Protein AF-A0A815K4W9-F1 (afdb_monomer_lite)

Sequence (53 aa):
SIMHYRSDAFSSNGRPTIKPILAGYENWESYMGRGDKMSAQDIKKLKAYYGCP

InterPro domains:
  IPR001506 Peptidase M12A [PF01400] (1-50)
  IPR001506 Peptidase M12A [PS51864] (1-53)
  IPR024079 Metallopeptidase, catalytic domain superfamily [G3DSA:3.40.390.10] (1-53)

Radius of gyration: 13.76 Å; chains: 1; bounding box: 34×23×35 Å

Structure (mmCIF, N/CA/C/O backbone):
data_AF-A0A815K4W9-F1
#
_entry.id   AF-A0A815K4W9-F1
#
loop_
_atom_site.group_PDB
_atom_site.id
_atom_site.type_symbol
_atom_site.label_atom_id
_atom_site.label_alt_id
_atom_site.label_comp_id
_atom_site.label_asym_id
_atom_site.label_entity_id
_atom_site.label_seq_id
_atom_site.pdbx_PDB_ins_code
_atom_site.Cartn_x
_atom_site.Cartn_y
_atom_site.Cartn_z
_atom_site.occupancy
_atom_site.B_iso_or_equiv
_atom_site.auth_seq_id
_atom_site.auth_comp_id
_atom_site.auth_asym_id
_atom_site.auth_atom_id
_atom_site.pdbx_PDB_model_num
ATOM 1 N N . SER A 1 1 ? -0.474 1.188 1.973 1.00 89.31 1 SER A N 1
ATOM 2 C CA . SER A 1 1 ? -1.830 0.695 1.693 1.00 89.31 1 SER A CA 1
ATOM 3 C C . SER A 1 1 ? -1.706 -0.653 1.016 1.00 89.31 1 SER A C 1
ATOM 5 O O . SER A 1 1 ? -0.812 -0.773 0.184 1.00 89.31 1 SER A O 1
ATOM 7 N N . ILE A 1 2 ? -2.569 -1.615 1.347 1.00 93.94 2 ILE A N 1
ATOM 8 C CA . ILE A 1 2 ? -2.682 -2.901 0.633 1.00 93.94 2 ILE A CA 1
ATOM 9 C C . ILE A 1 2 ? -3.136 -2.713 -0.823 1.00 93.94 2 ILE A C 1
ATOM 11 O O . ILE A 1 2 ? -2.828 -3.519 -1.689 1.00 93.94 2 ILE A O 1
ATOM 15 N N . MET A 1 3 ? -3.813 -1.597 -1.102 1.00 94.75 3 MET A N 1
ATOM 16 C CA . MET A 1 3 ? -4.291 -1.231 -2.436 1.00 94.75 3 MET A CA 1
ATOM 17 C C . MET A 1 3 ? -3.230 -0.516 -3.281 1.00 94.75 3 MET A C 1
ATOM 19 O O . MET A 1 3 ? -3.490 -0.179 -4.432 1.00 94.75 3 MET A O 1
ATOM 23 N N . HIS A 1 4 ? -2.059 -0.203 -2.717 1.00 95.06 4 HIS A N 1
ATOM 24 C CA . HIS A 1 4 ? -1.020 0.493 -3.467 1.00 95.06 4 HIS A CA 1
ATOM 25 C C . HIS A 1 4 ? -0.288 -0.498 -4.372 1.00 95.06 4 HIS A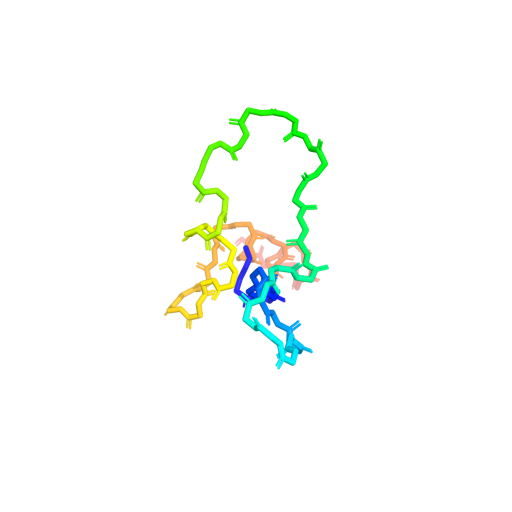 C 1
ATOM 27 O O . HIS A 1 4 ? 0.133 -1.545 -3.898 1.00 95.06 4 HIS A O 1
ATOM 33 N N . TYR A 1 5 ? -0.057 -0.146 -5.636 1.00 95.56 5 TYR A N 1
ATOM 34 C CA . TYR A 1 5 ? 0.771 -0.945 -6.540 1.00 95.56 5 TYR A CA 1
ATOM 35 C C . TYR A 1 5 ? 2.210 -1.114 -6.028 1.00 95.56 5 TYR A C 1
ATOM 37 O O . TYR A 1 5 ? 2.735 -0.254 -5.309 1.00 95.56 5 TYR A O 1
ATOM 45 N N . ARG A 1 6 ? 2.862 -2.210 -6.431 1.00 93.88 6 ARG A N 1
ATOM 46 C CA . ARG A 1 6 ? 4.322 -2.350 -6.328 1.00 93.88 6 ARG A CA 1
ATOM 47 C C . ARG A 1 6 ? 5.019 -1.310 -7.207 1.00 93.88 6 ARG A C 1
ATOM 49 O O . ARG A 1 6 ? 4.425 -0.802 -8.157 1.00 93.88 6 ARG A O 1
ATOM 56 N N . SER A 1 7 ? 6.273 -1.003 -6.890 1.00 94.19 7 SER A N 1
ATOM 57 C CA . SER A 1 7 ? 7.096 -0.045 -7.639 1.00 94.19 7 SER A CA 1
ATOM 58 C C . SER A 1 7 ? 7.231 -0.399 -9.123 1.00 94.19 7 SER A C 1
ATOM 60 O O . SER A 1 7 ? 7.270 0.490 -9.967 1.00 94.19 7 SER A O 1
ATOM 62 N N . ASP A 1 8 ? 7.271 -1.692 -9.430 1.00 94.44 8 ASP A N 1
ATOM 63 C CA . ASP A 1 8 ? 7.477 -2.303 -10.743 1.00 94.44 8 ASP A CA 1
ATOM 64 C C . ASP A 1 8 ? 6.175 -2.768 -11.419 1.00 94.44 8 ASP A C 1
ATOM 66 O O . ASP A 1 8 ? 6.215 -3.489 -12.418 1.00 94.44 8 ASP A O 1
ATOM 70 N N . ALA A 1 9 ? 5.009 -2.369 -10.901 1.00 95.12 9 ALA A N 1
ATOM 71 C CA . ALA A 1 9 ? 3.729 -2.806 -11.447 1.00 95.12 9 ALA A CA 1
ATOM 72 C C . ALA A 1 9 ? 3.603 -2.456 -12.941 1.00 95.12 9 ALA A C 1
ATOM 74 O O . ALA A 1 9 ? 3.824 -1.314 -13.349 1.00 95.12 9 ALA A O 1
ATOM 75 N N . PHE A 1 10 ? 3.230 -3.454 -13.747 1.00 97.06 10 PHE A N 1
ATOM 76 C CA . PHE A 1 10 ? 3.108 -3.362 -15.210 1.00 97.06 10 PHE A CA 1
ATOM 77 C C . PHE A 1 10 ? 4.404 -2.990 -15.952 1.00 97.06 10 PHE A C 1
ATOM 79 O O . PHE A 1 10 ? 4.361 -2.617 -17.124 1.00 97.06 10 PHE A O 1
ATOM 86 N N . SER A 1 11 ? 5.565 -3.100 -15.304 1.00 97.44 11 SER A N 1
ATOM 87 C CA . SER A 1 11 ? 6.853 -2.915 -15.965 1.00 97.44 11 SER A CA 1
ATOM 88 C C . SER A 1 11 ? 7.156 -4.063 -16.929 1.00 97.44 11 SER A C 1
ATOM 90 O O . SER A 1 11 ? 7.017 -5.232 -16.576 1.00 97.44 11 SER A O 1
ATOM 92 N N . SER A 1 12 ? 7.630 -3.742 -18.135 1.00 97.69 12 SER A N 1
ATOM 93 C CA . SER A 1 12 ? 8.102 -4.732 -19.116 1.00 97.69 12 SER A CA 1
ATOM 94 C C . SER A 1 12 ? 9.593 -5.057 -18.988 1.00 97.69 12 SER A C 1
ATOM 96 O O . SER A 1 12 ? 10.077 -5.992 -19.618 1.00 97.69 12 SER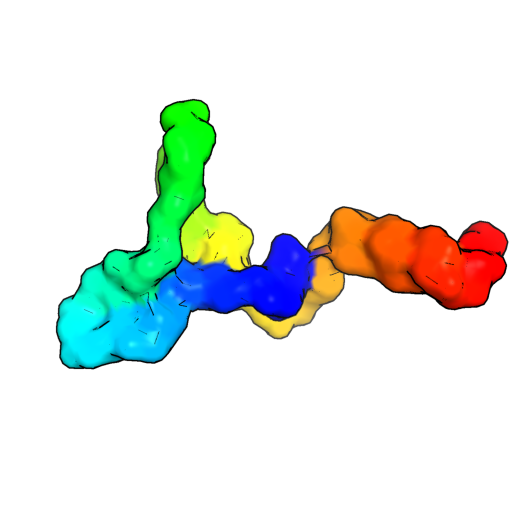 A O 1
ATOM 98 N N . ASN A 1 13 ? 10.336 -4.284 -18.193 1.00 96.94 13 ASN A N 1
ATOM 99 C CA . ASN A 1 13 ? 11.795 -4.372 -18.085 1.00 96.94 13 ASN A CA 1
ATOM 100 C C . ASN A 1 13 ? 12.286 -4.441 -16.630 1.00 96.94 13 ASN A C 1
ATOM 102 O O .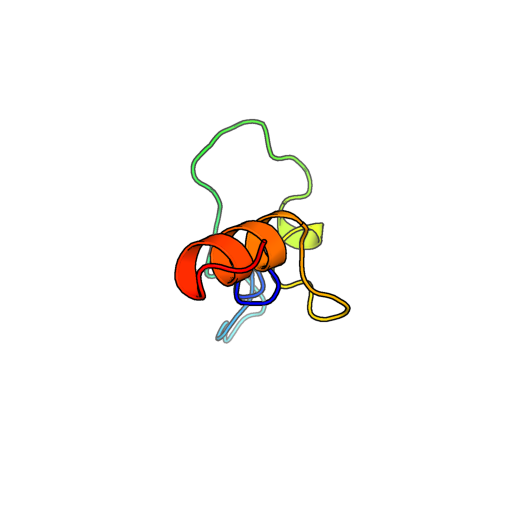 ASN A 1 13 ? 13.465 -4.207 -16.367 1.00 96.94 13 ASN A O 1
ATOM 106 N N . GLY A 1 14 ? 11.379 -4.706 -15.685 1.00 93.75 14 GLY A N 1
ATOM 107 C CA . GLY A 1 14 ? 11.674 -4.785 -14.253 1.00 93.75 14 GLY A CA 1
ATOM 108 C C . GLY A 1 14 ? 12.061 -3.451 -13.610 1.00 93.75 14 GLY A C 1
ATOM 109 O O . GLY A 1 14 ? 12.376 -3.419 -12.424 1.00 93.75 14 GLY A O 1
ATOM 110 N N . ARG A 1 15 ? 12.049 -2.338 -14.357 1.00 94.62 15 ARG A N 1
ATOM 111 C CA . ARG A 1 15 ? 12.315 -1.011 -13.794 1.00 94.62 15 ARG A CA 1
ATOM 112 C C . ARG A 1 15 ? 11.059 -0.454 -13.134 1.00 94.62 15 ARG A C 1
ATOM 114 O O . ARG A 1 15 ? 9.960 -0.715 -13.633 1.00 94.62 15 ARG A O 1
ATOM 121 N N . PRO A 1 16 ? 11.200 0.357 -12.077 1.00 93.94 16 PRO A N 1
ATOM 122 C CA . PRO A 1 16 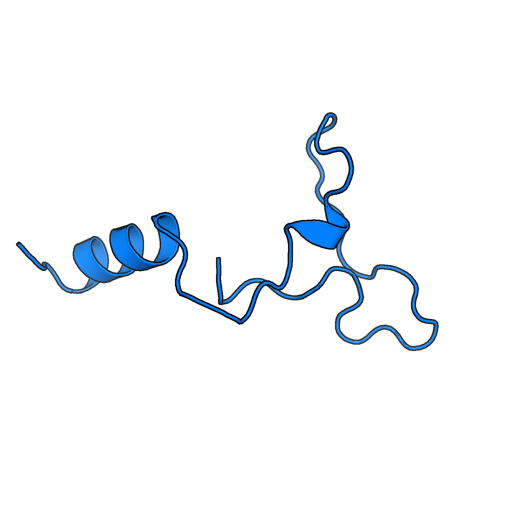? 10.046 0.971 -11.453 1.00 93.94 16 PRO A CA 1
ATOM 123 C C . PRO A 1 16 ? 9.255 1.860 -12.415 1.00 93.94 16 PRO A C 1
ATOM 125 O O . PRO A 1 16 ? 9.821 2.716 -13.097 1.00 93.94 16 PRO A O 1
ATOM 128 N N . THR A 1 17 ? 7.941 1.675 -12.433 1.00 95.12 17 THR A N 1
ATOM 129 C CA . THR A 1 17 ? 6.968 2.515 -13.147 1.00 95.12 17 THR A CA 1
ATOM 130 C C . THR A 1 17 ? 6.371 3.582 -12.232 1.00 95.12 17 THR A C 1
ATOM 132 O O . THR A 1 17 ? 5.874 4.600 -12.708 1.00 95.12 17 THR A O 1
ATOM 135 N N . ILE A 1 18 ? 6.453 3.383 -10.912 1.00 93.94 18 ILE A N 1
ATOM 136 C CA . ILE A 1 18 ? 5.952 4.308 -9.894 1.00 93.94 18 ILE A CA 1
ATOM 137 C C . ILE A 1 18 ? 7.097 4.648 -8.943 1.00 93.94 18 ILE A C 1
ATOM 139 O O . ILE A 1 18 ? 7.713 3.748 -8.381 1.00 93.94 18 ILE A O 1
ATOM 143 N N . LYS A 1 19 ? 7.352 5.943 -8.722 1.00 92.25 19 LYS A N 1
ATOM 144 C CA . LYS A 1 19 ? 8.364 6.447 -7.782 1.00 92.25 19 LYS A CA 1
ATOM 145 C C . LYS A 1 19 ? 7.763 7.545 -6.892 1.00 92.25 19 LYS A C 1
ATOM 147 O O . LYS A 1 19 ? 7.087 8.429 -7.421 1.00 92.25 19 LYS A O 1
ATOM 152 N N . PRO A 1 20 ? 7.980 7.523 -5.565 1.00 90.44 20 PRO A N 1
ATOM 153 C CA . PRO A 1 20 ? 7.506 8.586 -4.684 1.00 90.44 20 PRO A CA 1
ATOM 154 C C . PRO A 1 20 ? 8.226 9.912 -4.967 1.00 90.44 20 PRO A C 1
ATOM 156 O O . PRO A 1 20 ? 9.416 9.935 -5.276 1.00 90.44 20 PRO A O 1
ATOM 159 N N . ILE A 1 21 ? 7.488 11.019 -4.847 1.00 90.38 21 ILE A N 1
ATOM 160 C CA . ILE A 1 21 ? 7.984 12.376 -5.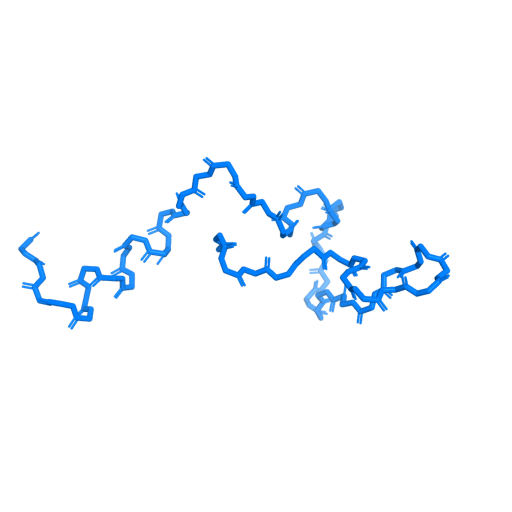137 1.00 90.38 21 ILE A CA 1
ATOM 161 C C . ILE A 1 21 ? 8.791 12.945 -3.960 1.00 90.38 21 ILE A C 1
ATOM 163 O O . ILE A 1 21 ? 9.780 13.643 -4.165 1.00 90.38 21 ILE A O 1
ATOM 167 N N . LEU A 1 22 ? 8.367 12.663 -2.724 1.00 84.06 22 LEU A N 1
ATOM 168 C CA . LEU A 1 22 ? 9.013 13.182 -1.519 1.00 84.06 22 LEU A CA 1
ATOM 169 C C . LEU A 1 22 ? 10.416 12.586 -1.355 1.00 84.06 22 LEU A C 1
ATOM 171 O O . LEU A 1 22 ? 10.580 11.369 -1.242 1.00 84.06 22 LEU A O 1
ATOM 175 N N . ALA A 1 23 ? 11.414 13.469 -1.308 1.00 70.81 23 ALA A N 1
ATOM 176 C CA . ALA A 1 23 ? 12.783 13.115 -0.967 1.00 70.81 23 ALA A CA 1
ATOM 177 C C . ALA A 1 23 ? 12.858 12.532 0.459 1.00 70.81 23 ALA A C 1
ATOM 179 O O . ALA A 1 23 ? 12.092 12.924 1.339 1.00 70.81 23 ALA A O 1
ATOM 180 N N . GLY A 1 24 ? 13.780 11.591 0.683 1.00 70.69 24 GLY A N 1
ATOM 181 C CA . GLY A 1 24 ? 14.026 10.979 1.998 1.00 70.69 24 GLY A CA 1
ATOM 182 C C . GLY A 1 24 ? 13.326 9.640 2.252 1.00 70.69 24 GLY A C 1
ATOM 183 O O . GLY A 1 24 ? 13.556 9.021 3.285 1.00 70.69 24 GLY A O 1
ATOM 184 N N . TYR A 1 25 ? 12.517 9.143 1.313 1.00 73.69 25 TYR A N 1
ATOM 185 C CA . TYR A 1 25 ? 12.034 7.760 1.352 1.00 73.69 25 TYR A CA 1
ATOM 186 C C . TYR A 1 25 ? 13.099 6.815 0.785 1.00 73.69 25 TYR A C 1
ATOM 188 O O . TYR A 1 25 ? 13.001 6.357 -0.349 1.00 73.69 25 TYR A O 1
ATOM 196 N N . GLU A 1 26 ? 14.150 6.539 1.551 1.00 81.12 26 GLU A N 1
ATOM 197 C CA . GLU A 1 26 ? 15.112 5.490 1.200 1.00 81.12 26 GLU A CA 1
ATOM 198 C C . GLU A 1 26 ? 14.426 4.112 1.235 1.00 81.12 26 GLU A C 1
ATOM 200 O O . GLU A 1 26 ? 13.530 3.865 2.045 1.00 81.12 26 GLU A O 1
ATOM 205 N N . ASN A 1 27 ? 14.806 3.206 0.327 1.00 83.50 27 ASN A N 1
ATOM 206 C CA . ASN A 1 27 ? 14.241 1.850 0.217 1.00 83.50 27 ASN A CA 1
ATOM 207 C C . ASN A 1 27 ? 12.720 1.784 -0.036 1.00 83.50 27 ASN A C 1
ATOM 209 O O . ASN A 1 27 ? 12.079 0.782 0.285 1.00 83.50 27 ASN A O 1
ATOM 213 N N . TRP A 1 28 ? 12.130 2.823 -0.637 1.00 87.62 28 TRP A N 1
ATOM 214 C CA . TRP A 1 28 ? 10.698 2.915 -0.964 1.00 87.62 28 TRP A CA 1
ATOM 215 C C . TRP A 1 28 ? 10.132 1.700 -1.716 1.00 87.62 28 TRP A C 1
ATOM 217 O O . TRP A 1 28 ? 8.983 1.322 -1.488 1.00 87.62 28 TRP A O 1
ATOM 227 N N . GLU A 1 29 ? 10.948 1.049 -2.545 1.00 86.31 29 GLU A N 1
ATOM 228 C CA . GLU A 1 29 ? 10.599 -0.177 -3.272 1.00 86.31 29 GLU A CA 1
ATOM 229 C C . GLU A 1 29 ? 10.135 -1.302 -2.331 1.00 86.31 29 GLU A C 1
ATOM 231 O O . GLU A 1 29 ? 9.212 -2.041 -2.663 1.00 86.31 29 GLU A O 1
ATOM 236 N N . SER A 1 30 ? 10.704 -1.385 -1.122 1.00 82.25 30 SER A N 1
ATOM 237 C CA . SER A 1 30 ? 10.338 -2.382 -0.103 1.00 82.25 30 SER A CA 1
ATOM 238 C C . SER A 1 30 ? 9.046 -2.054 0.663 1.00 82.25 30 SER A C 1
ATOM 240 O O . SER A 1 30 ? 8.443 -2.933 1.282 1.00 82.25 30 SER A O 1
ATOM 242 N N . TYR A 1 31 ? 8.591 -0.797 0.622 1.00 84.62 31 TYR A N 1
ATOM 243 C CA . TYR A 1 31 ? 7.429 -0.325 1.383 1.00 84.62 31 TYR A CA 1
ATOM 244 C C . TYR A 1 31 ? 6.137 -0.267 0.554 1.00 84.62 31 TYR A C 1
ATOM 246 O O . TYR A 1 31 ? 5.037 -0.274 1.124 1.00 84.62 31 TYR A O 1
ATOM 254 N N . MET A 1 32 ? 6.257 -0.205 -0.773 1.00 89.94 32 MET A N 1
ATOM 255 C CA . MET A 1 32 ? 5.144 -0.125 -1.724 1.00 89.94 32 MET A CA 1
ATOM 256 C C . MET A 1 32 ? 4.697 -1.519 -2.179 1.00 89.94 32 MET A C 1
ATOM 258 O O . MET A 1 32 ? 5.501 -2.438 -2.281 1.00 89.94 32 MET A O 1
ATOM 262 N N . GLY A 1 33 ? 3.402 -1.696 -2.461 1.00 89.94 33 GLY A N 1
ATOM 263 C CA . GLY A 1 33 ? 2.902 -2.973 -2.981 1.00 89.94 33 GLY A CA 1
ATOM 264 C C . GLY A 1 33 ? 2.869 -4.134 -1.990 1.00 89.94 33 GLY A C 1
ATOM 265 O O . GLY A 1 33 ? 2.891 -5.290 -2.412 1.00 89.94 33 GLY A O 1
ATOM 266 N N . ARG A 1 34 ? 2.829 -3.853 -0.681 1.00 85.06 34 ARG A N 1
ATOM 267 C CA . ARG A 1 34 ? 2.644 -4.887 0.348 1.00 85.06 34 ARG A CA 1
ATOM 268 C C . ARG A 1 34 ? 1.230 -5.468 0.268 1.00 85.06 34 ARG A C 1
ATOM 270 O O . ARG A 1 34 ? 0.266 -4.720 0.398 1.00 85.06 34 ARG A O 1
ATOM 277 N N . GLY A 1 35 ? 1.133 -6.783 0.069 1.00 86.19 35 GLY A N 1
ATOM 278 C CA . GLY A 1 35 ? -0.124 -7.528 -0.095 1.00 86.19 35 GLY A CA 1
ATOM 279 C C . GLY A 1 35 ? -0.436 -8.522 1.030 1.00 86.19 35 GLY A C 1
ATOM 280 O O . GLY A 1 35 ? -1.319 -9.352 0.868 1.00 86.19 35 GLY A O 1
ATOM 281 N N . ASP A 1 36 ? 0.300 -8.482 2.144 1.00 91.00 36 ASP A N 1
ATOM 282 C CA . ASP A 1 36 ? 0.195 -9.443 3.253 1.00 91.00 36 ASP A CA 1
ATOM 283 C C . ASP A 1 36 ? -0.927 -9.104 4.244 1.00 91.00 36 ASP A C 1
ATOM 285 O O . ASP A 1 36 ? -1.577 -9.995 4.788 1.00 91.00 36 ASP A O 1
ATOM 289 N N . LYS A 1 37 ? -1.155 -7.812 4.501 1.00 93.56 37 LYS A N 1
ATOM 290 C CA . LYS A 1 37 ? -2.170 -7.327 5.445 1.00 93.56 37 LYS A CA 1
ATOM 291 C C . LYS A 1 37 ? -2.598 -5.898 5.151 1.00 93.56 37 LYS A C 1
ATOM 293 O O . LYS A 1 37 ? -1.857 -5.108 4.563 1.00 93.56 37 LYS A O 1
ATOM 298 N N . MET A 1 38 ? -3.789 -5.540 5.628 1.00 94.62 38 MET A N 1
ATOM 299 C CA . MET A 1 38 ? -4.258 -4.155 5.597 1.00 94.62 38 MET A CA 1
ATOM 300 C C . MET A 1 38 ? -3.335 -3.263 6.430 1.00 94.62 38 MET A C 1
ATOM 302 O O . MET A 1 38 ? -2.951 -3.609 7.549 1.00 94.62 38 MET A O 1
ATOM 306 N N . SER A 1 39 ? -2.988 -2.088 5.902 1.00 93.81 39 SER A N 1
ATOM 307 C CA . SER A 1 39 ? -2.258 -1.096 6.693 1.00 93.81 39 SER A CA 1
ATOM 308 C C . SER A 1 39 ? -3.188 -0.401 7.688 1.00 93.81 39 SER A C 1
ATOM 310 O O . SER A 1 39 ? -4.398 -0.320 7.470 1.00 93.81 39 SER A O 1
ATOM 312 N N . ALA A 1 40 ? -2.626 0.167 8.759 1.00 94.94 40 ALA A N 1
ATOM 313 C CA . ALA A 1 40 ? -3.400 0.935 9.737 1.00 94.94 40 ALA A CA 1
ATOM 314 C C . ALA A 1 40 ? -4.216 2.064 9.074 1.00 94.94 40 ALA A C 1
ATOM 316 O O . ALA A 1 40 ? -5.355 2.325 9.453 1.00 94.94 40 ALA A O 1
ATOM 317 N N . GLN A 1 41 ? -3.663 2.694 8.034 1.00 95.44 41 GLN A N 1
ATOM 318 C CA . GLN A 1 41 ? -4.337 3.725 7.250 1.00 95.44 41 GLN A CA 1
ATOM 319 C C . GLN A 1 41 ? -5.487 3.171 6.405 1.00 95.44 41 GLN A C 1
ATOM 321 O O . GLN A 1 41 ? -6.489 3.868 6.264 1.00 95.44 41 GLN A O 1
ATOM 326 N N . ASP A 1 42 ? -5.379 1.954 5.863 1.00 95.94 42 ASP A N 1
ATOM 327 C CA . ASP A 1 42 ? -6.493 1.329 5.132 1.00 95.94 42 ASP A CA 1
ATOM 328 C C . ASP A 1 42 ? -7.662 1.073 6.080 1.00 95.94 42 ASP A C 1
ATOM 330 O O . ASP A 1 42 ? -8.784 1.484 5.797 1.00 95.94 42 ASP A O 1
ATOM 334 N N . ILE A 1 43 ? -7.377 0.496 7.251 1.00 96.81 43 ILE A N 1
ATOM 335 C CA . ILE A 1 43 ? -8.375 0.232 8.295 1.00 96.81 43 ILE A CA 1
ATOM 336 C C . ILE A 1 43 ? -9.018 1.540 8.761 1.00 96.81 43 ILE A C 1
ATOM 338 O O . ILE A 1 43 ? -10.240 1.628 8.842 1.00 96.81 43 ILE A O 1
ATOM 342 N N . LYS A 1 44 ? -8.218 2.581 9.026 1.00 97.38 44 LYS A N 1
ATOM 343 C CA . LYS A 1 44 ? -8.729 3.897 9.438 1.00 97.38 44 LYS A CA 1
ATOM 344 C C . LYS A 1 44 ? -9.672 4.493 8.390 1.00 97.38 44 LYS A C 1
ATOM 346 O O . LYS A 1 44 ? -10.737 4.983 8.751 1.00 97.38 44 LYS A O 1
ATOM 351 N N . LYS A 1 45 ? -9.294 4.448 7.108 1.00 97.12 45 LYS A N 1
ATOM 352 C CA . LYS A 1 45 ? -10.134 4.943 6.005 1.00 97.12 45 LYS A CA 1
ATOM 353 C C . LYS A 1 45 ? -11.421 4.132 5.873 1.00 97.12 45 LYS A C 1
ATOM 355 O O . LYS A 1 45 ? -12.479 4.723 5.708 1.00 97.12 45 LYS A O 1
ATOM 360 N N . LEU A 1 46 ? -11.338 2.809 5.990 1.00 97.25 46 LEU A N 1
ATOM 361 C CA . LEU A 1 46 ? -12.492 1.919 5.894 1.00 97.25 46 LEU A CA 1
ATOM 362 C C . LEU A 1 46 ? -13.481 2.156 7.042 1.00 97.25 46 LEU A C 1
ATOM 364 O O . LEU A 1 46 ? -14.669 2.323 6.789 1.00 97.25 46 LEU A O 1
ATOM 368 N N . LYS A 1 47 ? -12.993 2.272 8.283 1.00 97.94 47 LYS A N 1
ATOM 369 C CA . LYS A 1 47 ? -13.828 2.621 9.444 1.00 97.94 47 LYS A CA 1
ATOM 370 C C . LYS A 1 47 ? -14.519 3.970 9.274 1.00 97.94 47 LYS A C 1
ATOM 372 O O . LYS A 1 47 ? -15.716 4.067 9.510 1.00 97.94 47 LYS A O 1
ATOM 377 N N . ALA A 1 48 ? -13.776 4.985 8.830 1.00 97.56 48 ALA A N 1
ATOM 378 C CA . ALA A 1 48 ? -14.336 6.309 8.576 1.00 97.56 48 ALA A CA 1
ATOM 379 C C . ALA A 1 48 ? -15.401 6.284 7.468 1.00 97.56 48 ALA A C 1
ATOM 381 O O . ALA A 1 48 ? -16.408 6.972 7.579 1.00 97.56 48 ALA A O 1
ATOM 382 N N . TYR A 1 49 ? -15.197 5.477 6.424 1.00 97.62 49 TYR A N 1
ATOM 383 C CA . TYR A 1 49 ? -16.140 5.346 5.316 1.00 97.62 49 TYR A CA 1
ATOM 384 C C . TYR A 1 49 ? -17.444 4.648 5.725 1.00 97.62 49 TYR A C 1
ATOM 386 O O . TYR A 1 49 ? -18.522 5.114 5.373 1.00 97.62 49 TYR A O 1
ATOM 394 N N . TYR A 1 50 ? -17.357 3.557 6.491 1.00 98.19 50 TYR A N 1
ATOM 395 C CA . TYR A 1 50 ? -18.524 2.774 6.917 1.00 98.19 50 TYR A CA 1
ATOM 396 C C . TYR A 1 50 ? -19.149 3.242 8.242 1.00 98.19 50 TYR A C 1
ATOM 398 O O . TYR A 1 50 ? -20.090 2.613 8.719 1.00 98.19 50 TYR A O 1
ATOM 406 N N . GLY A 1 51 ? -18.639 4.315 8.856 1.00 96.75 51 GLY A N 1
ATOM 407 C CA . GLY A 1 51 ? -19.132 4.799 10.150 1.00 96.75 51 GLY A CA 1
ATOM 408 C C . GLY A 1 51 ? -18.940 3.787 11.282 1.00 96.75 51 GLY A C 1
ATOM 409 O O . GLY A 1 51 ? -19.781 3.689 12.172 1.00 96.75 51 GLY A O 1
ATOM 410 N N . CYS A 1 52 ? -17.864 2.996 11.232 1.00 95.12 52 CYS A N 1
ATOM 411 C CA . CYS A 1 52 ? -17.579 2.030 12.285 1.00 95.12 52 CYS A CA 1
ATOM 412 C C . 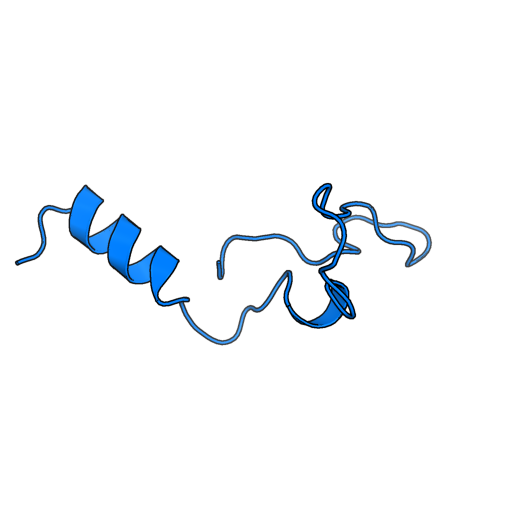CYS A 1 52 ? -17.210 2.760 13.589 1.00 95.12 52 CYS A C 1
ATOM 414 O O . CYS A 1 52 ? -16.391 3.684 13.526 1.00 95.12 52 CYS A O 1
ATOM 416 N N . PRO A 1 53 ? -17.761 2.327 14.738 1.00 81.38 53 PRO A N 1
ATOM 417 C CA . PRO A 1 53 ? -17.441 2.901 16.041 1.00 81.38 53 PRO A CA 1
ATOM 418 C C . PRO A 1 53 ? -15.965 2.719 16.437 1.00 81.38 53 PRO A C 1
ATOM 420 O O . PRO A 1 53 ? -15.284 1.780 15.940 1.00 81.38 53 PRO A O 1
#

Organism: NCBI:txid433720

Secondary structure (DSSP, 8-state):
-TTSPPTTTT-SSSS-S---SSTT-TTHHHHSS--SS--HHHHHHHHHHHT--

Foldseek 3Di:
DLPFQQQCPPPPPSHGPDDDPDPPPPPVNVVTNDNPDDDPVNVVVVCVVVVPD

pLDDT: mean 91.47, std 6.75, range [70.69, 98.19]